Protein AF-A0A8C0S9B4-F1 (afdb_monomer_lite)

Foldseek 3Di:
DADDPVRLVVLVVLLVVCVVCQLVLLLQLLLCLCVVPVVVCVLPPPADNDRPGPRSSVVRSVVSVLVVQCSVCSVCSCVSCVVVCCCCCPVSNPDPVSVVSSVVSSVVSRDDDDPPPPPPDPDDDDDDDDDDDDDD

InterPro domains:
  IPR000971 Globin [PF00042] (28-115)
  IPR000971 Globin [PS01033] (2-136)
  IPR002338 Hemoglobin, alpha-type [PR00612] (16-28)
  IPR002338 Hemoglobin, alpha-type [PR00612] (33-43)
  IPR002338 Hemoglobin, alpha-type [PR00612] (48-57)
  IPR002338 Hemoglobin, alpha-type [PR00612] (75-88)
  IPR002339 Hemoglobin, pi [PR00815] (4-29)
  IPR002339 Hemoglobin, pi [PR00815] (49-58)
  IPR002339 Hemoglobin, pi [PR00815] (73-83)
  IPR002339 Hemoglobin, pi [PR00815] (105-116)
  IPR009050 Globin-like superfamily [SSF46458] (1-115)
  IPR012292 Globin/Protoglobin [G3DSA:1.10.490.10] (2-121)
  IPR050056 Hemoglobin and related oxygen transporters [PTHR114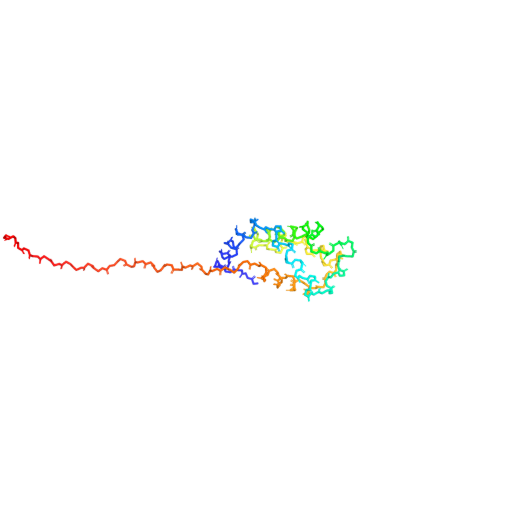42] (1-118)

Structure (mmCIF, N/CA/C/O backbone):
data_AF-A0A8C0S9B4-F1
#
_entry.id   AF-A0A8C0S9B4-F1
#
loop_
_atom_site.group_PDB
_atom_site.id
_atom_site.type_symbol
_atom_site.label_atom_id
_atom_site.label_alt_id
_atom_site.label_comp_id
_atom_site.label_asym_id
_atom_site.label_entity_id
_atom_site.label_seq_id
_atom_site.pdbx_PDB_ins_code
_atom_site.Cartn_x
_atom_site.Cartn_y
_atom_site.Cartn_z
_atom_site.occupancy
_atom_site.B_iso_or_equiv
_atom_site.auth_seq_id
_atom_site.auth_comp_id
_atom_site.auth_asym_id
_atom_site.auth_atom_id
_atom_site.pdbx_PDB_model_num
ATOM 1 N N . MET A 1 1 ? 0.609 7.224 19.452 1.00 52.41 1 MET A N 1
ATOM 2 C CA . MET A 1 1 ? -0.549 7.948 18.888 1.00 52.41 1 MET A CA 1
ATOM 3 C C . MET A 1 1 ? -1.618 6.919 18.586 1.00 52.41 1 MET A C 1
ATOM 5 O O . MET A 1 1 ? -1.307 5.970 17.882 1.00 52.41 1 MET A O 1
ATOM 9 N N . SER A 1 2 ? -2.805 7.041 19.177 1.00 82.00 2 SER A N 1
ATOM 10 C CA . SER A 1 2 ? -3.923 6.119 18.931 1.00 82.00 2 SER A CA 1
ATOM 11 C C . SER A 1 2 ? -5.008 6.848 18.148 1.00 82.00 2 SER A C 1
ATOM 13 O O . SER A 1 2 ? -5.220 8.039 18.368 1.00 82.00 2 SER A O 1
ATOM 15 N N . LEU A 1 3 ? -5.664 6.138 17.234 1.00 89.38 3 LEU A N 1
ATOM 16 C CA . LEU A 1 3 ? -6.764 6.670 16.435 1.00 89.38 3 LEU A CA 1
ATOM 17 C C . LEU A 1 3 ? -7.992 6.906 17.317 1.00 89.38 3 LEU A C 1
ATOM 19 O O . LEU A 1 3 ? -8.411 6.014 18.061 1.00 89.38 3 LEU A O 1
ATOM 23 N N . THR A 1 4 ? -8.620 8.068 17.177 1.00 94.31 4 THR A N 1
ATOM 24 C CA . THR A 1 4 ? -9.918 8.373 17.784 1.00 94.31 4 THR A CA 1
ATOM 25 C C . THR A 1 4 ? -11.029 7.506 17.185 1.00 94.31 4 THR A C 1
ATOM 27 O O . THR A 1 4 ? -10.924 6.972 16.078 1.00 94.31 4 THR A O 1
ATOM 30 N N . LYS A 1 5 ? -12.165 7.397 17.885 1.00 92.31 5 LYS A N 1
ATOM 31 C CA . LYS A 1 5 ? -13.341 6.661 17.386 1.00 92.31 5 LYS A CA 1
ATOM 32 C C . LYS A 1 5 ? -13.850 7.199 16.039 1.00 92.31 5 LYS A C 1
ATOM 34 O O . LYS A 1 5 ? -14.284 6.419 15.188 1.00 92.31 5 LYS A O 1
ATOM 39 N N . ALA A 1 6 ? -13.783 8.516 15.840 1.00 93.31 6 ALA A N 1
ATOM 40 C CA . ALA A 1 6 ? -14.175 9.158 14.590 1.00 93.31 6 ALA A CA 1
ATOM 41 C C . ALA A 1 6 ? -13.241 8.754 13.436 1.00 93.31 6 ALA A C 1
ATOM 43 O O . ALA A 1 6 ? -13.720 8.302 12.398 1.00 93.31 6 ALA A O 1
ATOM 44 N N . GLU A 1 7 ? -11.923 8.817 13.642 1.00 93.12 7 GLU A N 1
ATOM 45 C CA . GLU A 1 7 ? -10.930 8.411 12.636 1.00 93.12 7 GLU A CA 1
ATOM 46 C C . GLU A 1 7 ? -11.060 6.932 12.266 1.00 93.12 7 GLU A C 1
ATOM 48 O O . GLU A 1 7 ? -11.066 6.593 11.085 1.00 93.12 7 GLU A O 1
ATOM 53 N N . ARG A 1 8 ? -11.265 6.050 13.254 1.00 92.50 8 ARG A N 1
ATOM 54 C CA . ARG A 1 8 ? -11.506 4.616 13.010 1.00 92.50 8 ARG A CA 1
ATOM 55 C C . ARG A 1 8 ? -12.725 4.391 12.118 1.00 92.50 8 ARG A C 1
ATOM 57 O O . ARG A 1 8 ? -12.673 3.599 11.183 1.00 92.50 8 ARG A O 1
ATOM 64 N N . THR A 1 9 ? -13.810 5.118 12.378 1.00 93.12 9 THR A N 1
ATOM 65 C CA . THR A 1 9 ? -15.045 5.020 11.585 1.00 93.12 9 THR A CA 1
ATOM 66 C C . THR A 1 9 ? -14.814 5.463 10.139 1.00 93.12 9 THR A C 1
ATOM 68 O O . THR A 1 9 ? -15.289 4.811 9.208 1.00 93.12 9 THR A O 1
ATOM 71 N N . ILE A 1 10 ? -14.051 6.542 9.940 1.00 92.62 10 ILE A N 1
ATOM 72 C CA . ILE A 1 10 ? -13.680 7.032 8.607 1.00 92.62 10 ILE A CA 1
ATOM 73 C C . ILE A 1 10 ? -12.845 5.981 7.870 1.00 92.62 10 ILE A C 1
ATOM 75 O O . ILE A 1 10 ? -13.179 5.640 6.737 1.00 92.62 10 ILE A O 1
ATOM 79 N N . ILE A 1 11 ? -11.822 5.419 8.521 1.00 93.19 11 ILE A N 1
ATOM 80 C CA . ILE A 1 11 ? -10.952 4.392 7.931 1.00 93.19 11 ILE A CA 1
ATOM 81 C C . ILE A 1 11 ? -11.764 3.166 7.504 1.00 93.19 11 ILE A C 1
ATOM 83 O O . ILE A 1 11 ? -11.624 2.716 6.371 1.00 93.19 11 ILE A O 1
ATOM 87 N N . LEU A 1 12 ? -12.656 2.660 8.360 1.00 92.69 12 LEU A N 1
ATOM 88 C CA . LEU A 1 12 ? -13.495 1.500 8.039 1.00 92.69 12 LEU A CA 1
ATOM 89 C C . LEU A 1 12 ? -14.458 1.782 6.874 1.00 92.69 12 LEU A C 1
ATOM 91 O O . LEU A 1 12 ? -14.610 0.951 5.978 1.00 92.69 12 LEU A O 1
ATOM 95 N N . SER A 1 13 ? -15.069 2.969 6.848 1.00 91.12 13 SER A N 1
ATOM 96 C CA . SER A 1 13 ? -15.954 3.400 5.757 1.00 91.12 13 SER A CA 1
ATOM 97 C C . SER A 1 13 ? -15.209 3.525 4.422 1.00 91.12 13 SER A C 1
ATOM 99 O O . SER A 1 13 ? -15.694 3.074 3.383 1.00 91.12 13 SER A O 1
ATOM 101 N N . MET A 1 14 ? -14.001 4.096 4.444 1.00 90.62 14 MET A N 1
ATOM 102 C CA . MET A 1 14 ? -13.124 4.170 3.274 1.00 90.62 14 MET A CA 1
ATOM 103 C C . MET A 1 14 ? -12.703 2.782 2.807 1.00 90.62 14 MET A C 1
ATOM 105 O O . MET A 1 14 ? -12.792 2.479 1.617 1.00 90.62 14 MET A O 1
ATOM 109 N N . TRP A 1 15 ? -12.293 1.929 3.744 1.00 93.56 15 TRP A N 1
ATOM 110 C CA . TRP A 1 15 ? -11.833 0.580 3.453 1.00 93.56 15 TRP A CA 1
ATOM 111 C C . TRP A 1 15 ? -12.896 -0.256 2.743 1.00 93.56 15 TRP A C 1
ATOM 113 O O . TRP A 1 15 ? -12.570 -0.941 1.779 1.00 93.56 15 TRP A O 1
ATOM 123 N N . GLY A 1 16 ? -14.169 -0.134 3.135 1.00 90.25 16 GLY A N 1
ATOM 124 C CA . GLY A 1 16 ? -15.276 -0.819 2.460 1.00 90.25 16 GLY A CA 1
ATOM 125 C C . GLY A 1 16 ? -15.403 -0.490 0.966 1.00 90.25 16 GLY A C 1
ATOM 126 O O . GLY A 1 16 ? -15.890 -1.315 0.202 1.00 90.25 16 GLY A O 1
ATOM 127 N N . LYS A 1 17 ? -14.935 0.686 0.529 1.00 87.81 17 LYS A N 1
ATOM 128 C CA . LYS A 1 17 ? -14.878 1.063 -0.894 1.00 87.81 17 LYS A CA 1
ATOM 129 C C . LYS A 1 17 ? -13.588 0.568 -1.545 1.00 87.81 17 LYS A C 1
ATOM 131 O O . LYS A 1 17 ? -13.629 0.004 -2.634 1.00 87.81 17 LYS A O 1
ATOM 136 N N . ILE A 1 18 ? -12.459 0.753 -0.862 1.00 89.81 18 ILE A N 1
ATOM 137 C CA . ILE A 1 18 ? -11.121 0.377 -1.345 1.00 89.81 18 ILE A CA 1
ATOM 138 C C . ILE A 1 18 ? -11.030 -1.127 -1.604 1.00 89.81 18 ILE A C 1
ATOM 140 O O . ILE A 1 18 ? -10.508 -1.539 -2.636 1.00 89.81 18 ILE A O 1
ATOM 144 N N . SER A 1 19 ? -11.574 -1.946 -0.704 1.00 90.19 19 SER A N 1
ATOM 145 C CA . SER A 1 19 ? -11.498 -3.407 -0.790 1.00 90.19 19 SER A CA 1
ATOM 146 C C . SER A 1 19 ? -12.145 -3.968 -2.060 1.00 90.19 19 SER A C 1
ATOM 148 O O . SER A 1 19 ? -11.670 -4.969 -2.587 1.00 90.19 19 SER A O 1
ATOM 150 N N . THR A 1 20 ? -13.169 -3.299 -2.602 1.00 91.00 20 THR A N 1
ATOM 151 C CA . THR A 1 20 ? -13.834 -3.707 -3.855 1.00 91.00 20 THR A CA 1
ATOM 152 C C . THR A 1 20 ? -12.987 -3.470 -5.107 1.00 91.00 20 THR A C 1
ATOM 154 O O . THR A 1 20 ? -13.269 -4.043 -6.154 1.00 91.00 20 THR A O 1
ATOM 157 N N . GLN A 1 21 ? -11.947 -2.637 -5.008 1.00 90.75 21 GLN A N 1
ATOM 158 C CA . GLN A 1 21 ? -11.066 -2.246 -6.113 1.00 90.75 21 GLN A CA 1
ATOM 159 C C . GLN A 1 21 ? -9.587 -2.419 -5.738 1.00 90.75 21 GLN A C 1
ATOM 161 O O . GLN A 1 21 ? -8.724 -1.707 -6.249 1.00 90.75 21 GLN A O 1
ATOM 166 N N . ALA A 1 22 ? -9.292 -3.356 -4.831 1.00 89.19 22 ALA A N 1
ATOM 167 C CA . ALA A 1 22 ? -7.970 -3.512 -4.231 1.00 89.19 22 ALA A CA 1
ATOM 168 C C . ALA A 1 22 ? -6.857 -3.678 -5.278 1.00 89.19 22 ALA A C 1
ATOM 170 O O . ALA A 1 22 ? -5.836 -2.994 -5.205 1.00 89.19 22 ALA A O 1
ATOM 171 N N . ASP A 1 23 ? -7.085 -4.520 -6.288 1.00 89.00 23 ASP A N 1
ATOM 172 C CA . ASP A 1 23 ? -6.114 -4.778 -7.354 1.00 89.00 23 ASP A CA 1
ATOM 173 C C . ASP A 1 23 ? -5.824 -3.522 -8.184 1.00 89.00 23 ASP A C 1
ATOM 175 O O . ASP A 1 23 ? -4.664 -3.212 -8.460 1.00 89.00 23 ASP A O 1
ATOM 179 N N . ALA A 1 24 ? -6.867 -2.773 -8.555 1.00 92.12 24 ALA A N 1
ATOM 180 C CA . ALA A 1 24 ? -6.734 -1.557 -9.352 1.00 92.12 24 ALA A CA 1
ATOM 181 C C . ALA A 1 24 ? -6.010 -0.455 -8.565 1.00 92.12 24 ALA A C 1
ATOM 183 O O . ALA A 1 24 ? -5.022 0.093 -9.049 1.00 92.12 24 ALA A O 1
ATOM 184 N N . ILE A 1 25 ? -6.432 -0.208 -7.320 1.00 94.25 25 ILE A N 1
ATOM 185 C CA . ILE A 1 25 ? -5.838 0.808 -6.440 1.00 94.25 25 ILE A CA 1
ATOM 186 C C . ILE A 1 25 ? -4.371 0.485 -6.147 1.00 94.25 25 ILE A C 1
ATOM 188 O O . ILE A 1 25 ? -3.516 1.366 -6.216 1.00 94.25 25 ILE A O 1
ATOM 192 N N . GLY A 1 26 ? -4.056 -0.775 -5.838 1.00 95.31 26 GLY A N 1
ATOM 193 C CA . GLY A 1 26 ? -2.682 -1.196 -5.573 1.00 95.31 26 GLY A CA 1
ATOM 194 C C . GLY A 1 26 ? -1.776 -1.041 -6.789 1.00 95.31 26 GLY A C 1
ATOM 195 O O . GLY A 1 26 ? -0.649 -0.564 -6.659 1.00 95.31 26 GLY A O 1
ATOM 196 N N . THR A 1 27 ? -2.270 -1.421 -7.970 1.00 95.69 27 THR A N 1
ATOM 197 C CA . THR A 1 27 ? -1.517 -1.294 -9.225 1.00 95.69 27 THR A CA 1
ATOM 198 C C . THR A 1 27 ? -1.257 0.172 -9.551 1.00 95.69 27 THR A C 1
ATOM 200 O O . THR A 1 27 ? -0.106 0.555 -9.748 1.00 95.69 27 THR A O 1
ATOM 203 N N . GLU A 1 28 ? -2.296 1.008 -9.528 1.00 95.44 28 GLU A N 1
ATOM 204 C CA . GLU A 1 28 ? -2.184 2.432 -9.848 1.00 95.44 28 GLU A CA 1
ATOM 205 C C . GLU A 1 28 ? -1.261 3.168 -8.863 1.00 95.44 28 GLU A C 1
ATOM 207 O O . GLU A 1 28 ? -0.432 3.984 -9.272 1.00 95.44 28 GLU A O 1
ATOM 212 N N . ALA A 1 29 ? -1.330 2.846 -7.567 1.00 96.44 29 ALA A N 1
ATOM 213 C CA . ALA A 1 29 ? -0.446 3.442 -6.570 1.00 96.44 29 ALA A CA 1
ATOM 214 C C . ALA A 1 29 ? 1.034 3.111 -6.831 1.00 96.44 29 ALA A C 1
ATOM 216 O O . ALA A 1 29 ? 1.891 3.987 -6.687 1.00 96.44 29 ALA A O 1
ATOM 217 N N . LEU A 1 30 ? 1.343 1.875 -7.244 1.00 96.94 30 LEU A N 1
ATOM 218 C CA . LEU A 1 30 ? 2.703 1.473 -7.614 1.00 96.94 30 LEU A CA 1
ATOM 219 C C . LEU A 1 30 ? 3.155 2.109 -8.932 1.00 96.94 30 LEU A C 1
ATOM 221 O O . LEU A 1 30 ? 4.291 2.569 -9.027 1.00 96.94 30 LEU A O 1
ATOM 225 N N . GLU A 1 31 ? 2.280 2.189 -9.932 1.00 95.88 31 GLU A N 1
ATOM 226 C CA . GLU A 1 31 ? 2.576 2.881 -11.191 1.00 95.88 31 GLU A CA 1
ATOM 227 C C . GLU A 1 31 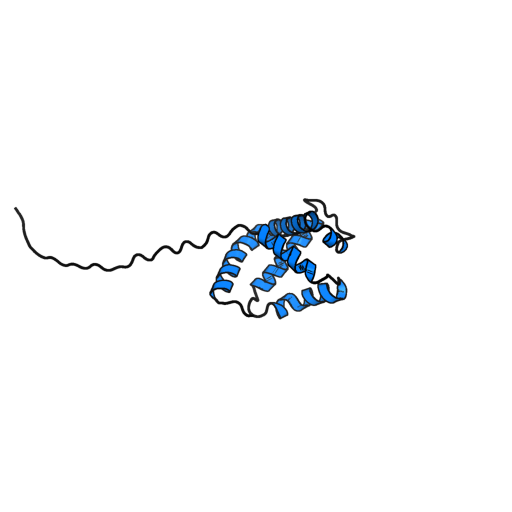? 2.919 4.356 -10.941 1.00 95.88 31 GLU A C 1
ATOM 229 O O . GLU A 1 31 ? 3.947 4.844 -11.420 1.00 95.88 31 GLU A O 1
ATOM 234 N N . ARG A 1 32 ? 2.129 5.046 -10.106 1.00 96.62 32 ARG A N 1
ATOM 235 C CA . ARG A 1 32 ? 2.402 6.424 -9.668 1.00 96.62 32 ARG A CA 1
ATOM 236 C C . ARG A 1 32 ? 3.721 6.528 -8.904 1.00 96.62 32 ARG A C 1
ATOM 238 O O . ARG A 1 32 ? 4.498 7.439 -9.178 1.00 96.62 32 ARG A O 1
ATOM 245 N N . LEU A 1 33 ? 4.006 5.596 -7.991 1.00 97.44 33 LEU A N 1
ATOM 246 C CA . LEU A 1 33 ? 5.262 5.571 -7.236 1.00 97.44 33 LEU A CA 1
ATOM 247 C C . LEU A 1 33 ? 6.469 5.494 -8.176 1.00 97.44 33 LEU A C 1
ATOM 249 O O . LEU A 1 33 ? 7.381 6.311 -8.080 1.00 97.44 33 LEU A O 1
ATOM 253 N N . PHE A 1 34 ? 6.465 4.549 -9.113 1.00 96.62 34 PHE A N 1
ATOM 254 C CA . PHE A 1 34 ? 7.589 4.347 -10.022 1.00 96.62 34 PHE A CA 1
ATOM 255 C C . PHE A 1 34 ? 7.716 5.452 -11.077 1.00 96.62 34 PHE A C 1
ATOM 257 O O . PHE A 1 34 ? 8.827 5.727 -11.536 1.00 96.62 34 PHE A O 1
ATOM 264 N N . ALA A 1 35 ? 6.612 6.089 -11.468 1.00 95.69 35 ALA A N 1
ATOM 265 C CA . ALA A 1 35 ? 6.636 7.231 -12.375 1.00 95.69 35 ALA A CA 1
ATOM 266 C C . ALA A 1 35 ? 7.165 8.501 -11.686 1.00 95.69 35 ALA A C 1
ATOM 268 O O . ALA A 1 35 ? 8.049 9.164 -12.225 1.00 95.69 35 ALA A O 1
ATOM 269 N N . SER A 1 36 ? 6.658 8.825 -10.493 1.00 97.31 36 SER A N 1
ATOM 270 C CA . SER A 1 36 ? 7.005 10.054 -9.765 1.00 97.31 36 SER A CA 1
ATOM 271 C C . SER A 1 36 ? 8.320 9.957 -8.994 1.00 97.31 36 SER A C 1
ATOM 273 O O . SER A 1 36 ? 8.989 10.969 -8.798 1.00 97.31 36 SER A O 1
ATOM 275 N N . PHE A 1 37 ? 8.707 8.753 -8.569 1.00 96.75 37 PHE A N 1
ATOM 276 C CA . PHE A 1 37 ? 9.874 8.514 -7.720 1.00 96.75 37 PHE A CA 1
ATOM 277 C C . PHE A 1 37 ? 10.735 7.363 -8.266 1.00 96.75 37 PHE A C 1
ATOM 279 O O . PHE A 1 37 ? 10.780 6.281 -7.670 1.00 96.75 37 PHE A O 1
ATOM 286 N N . PRO A 1 38 ? 11.443 7.558 -9.396 1.00 95.94 38 PRO A N 1
ATOM 287 C CA . PRO A 1 38 ? 12.169 6.486 -10.079 1.00 95.94 38 PRO A CA 1
ATOM 288 C C . PRO A 1 38 ? 13.218 5.766 -9.223 1.00 95.94 38 PRO A C 1
ATOM 290 O O . PRO A 1 38 ? 13.500 4.598 -9.481 1.00 95.94 38 PRO A O 1
ATOM 293 N N . GLN A 1 39 ? 13.761 6.410 -8.184 1.00 96.38 39 GLN A N 1
ATOM 294 C CA . GLN A 1 39 ? 14.707 5.790 -7.250 1.00 96.38 39 GLN A CA 1
ATOM 295 C C . GLN A 1 39 ? 14.134 4.540 -6.562 1.00 96.38 39 GLN A C 1
ATOM 297 O O . GLN A 1 39 ? 14.870 3.606 -6.249 1.00 96.38 39 GLN A O 1
ATOM 302 N N . THR A 1 40 ? 12.811 4.473 -6.395 1.00 97.06 40 THR A N 1
ATOM 303 C CA . THR A 1 40 ? 12.123 3.326 -5.781 1.00 97.06 40 THR A CA 1
ATOM 304 C C . THR A 1 40 ? 12.177 2.059 -6.640 1.00 97.06 40 THR A C 1
ATOM 306 O O . THR A 1 40 ? 12.030 0.959 -6.113 1.00 97.06 40 THR A O 1
ATOM 309 N N . LYS A 1 41 ? 12.458 2.175 -7.948 1.00 96.31 41 LYS A N 1
ATOM 310 C CA . LYS A 1 41 ? 12.581 1.026 -8.865 1.00 96.31 41 LYS A CA 1
ATOM 311 C C . LYS A 1 41 ? 13.748 0.105 -8.512 1.00 96.31 41 LYS A C 1
ATOM 313 O O . LYS A 1 41 ? 13.713 -1.076 -8.841 1.00 96.31 41 LYS A O 1
ATOM 318 N N . THR A 1 42 ? 14.767 0.631 -7.832 1.00 96.62 42 THR A N 1
ATOM 319 C CA . THR A 1 42 ? 15.970 -0.120 -7.432 1.00 96.62 42 THR A CA 1
ATOM 320 C C . THR A 1 42 ? 15.665 -1.306 -6.513 1.00 96.62 42 THR A C 1
ATOM 322 O O . THR A 1 42 ? 16.387 -2.297 -6.548 1.00 96.62 42 THR A O 1
ATOM 325 N N . TYR A 1 43 ? 14.558 -1.258 -5.764 1.00 96.25 43 TYR A N 1
ATOM 326 C CA . TYR A 1 43 ? 14.089 -2.363 -4.919 1.00 96.25 43 TYR A CA 1
ATOM 327 C C . TYR A 1 43 ? 13.419 -3.504 -5.701 1.00 96.25 43 TYR A C 1
ATOM 329 O O . TYR A 1 4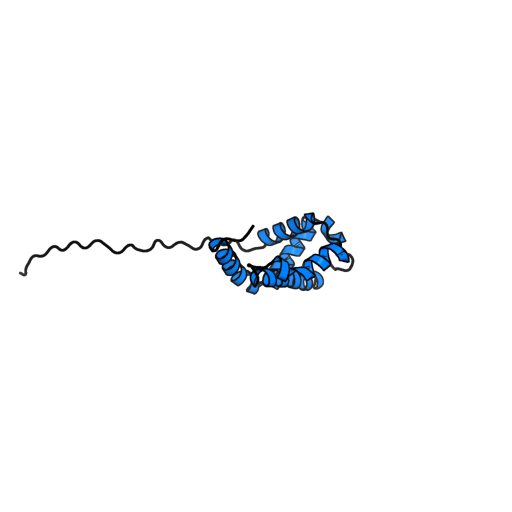3 ? 13.117 -4.549 -5.130 1.00 96.25 43 TYR A O 1
ATOM 337 N N . PHE A 1 44 ? 13.192 -3.326 -7.005 1.00 96.31 44 PHE A N 1
ATOM 338 C CA . PHE A 1 44 ? 12.450 -4.258 -7.850 1.00 96.31 44 PHE A CA 1
ATOM 339 C C . PHE A 1 44 ? 13.232 -4.659 -9.120 1.00 96.31 44 PHE A C 1
ATOM 341 O O . PHE A 1 44 ? 12.682 -4.598 -10.221 1.00 96.31 44 PHE A O 1
ATOM 348 N N . PRO A 1 45 ? 14.500 -5.107 -9.015 1.00 94.44 45 PRO A N 1
ATOM 349 C CA . PRO A 1 45 ? 15.353 -5.357 -10.184 1.00 94.44 45 PRO A CA 1
ATOM 350 C C . PRO A 1 45 ? 14.861 -6.512 -11.070 1.00 94.44 45 PRO A C 1
ATOM 352 O O . PRO A 1 45 ? 15.182 -6.568 -12.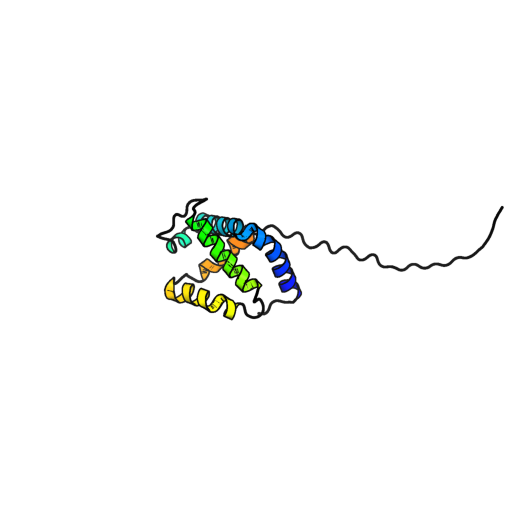252 1.00 94.44 45 PRO A O 1
ATOM 355 N N . HIS A 1 46 ? 14.070 -7.431 -10.511 1.00 93.50 46 HIS A N 1
ATOM 356 C CA . HIS A 1 46 ? 13.514 -8.591 -11.219 1.00 93.50 46 HIS A CA 1
ATOM 357 C C . HIS A 1 46 ? 12.065 -8.383 -11.667 1.00 93.50 46 HIS A C 1
ATOM 359 O O . HIS A 1 46 ? 11.403 -9.325 -12.105 1.00 93.50 46 HIS A O 1
ATOM 365 N N . PHE A 1 47 ? 11.531 -7.171 -11.505 1.00 93.44 47 PHE A N 1
ATOM 366 C CA . PHE A 1 47 ? 10.165 -6.878 -11.894 1.00 93.44 47 PHE A CA 1
ATOM 367 C C . PHE A 1 47 ? 10.112 -6.205 -13.249 1.00 93.44 47 PHE A C 1
ATOM 369 O O . PHE A 1 47 ? 10.905 -5.335 -13.592 1.00 93.44 47 PHE A O 1
ATOM 376 N N . GLU A 1 48 ? 9.070 -6.552 -13.983 1.00 93.3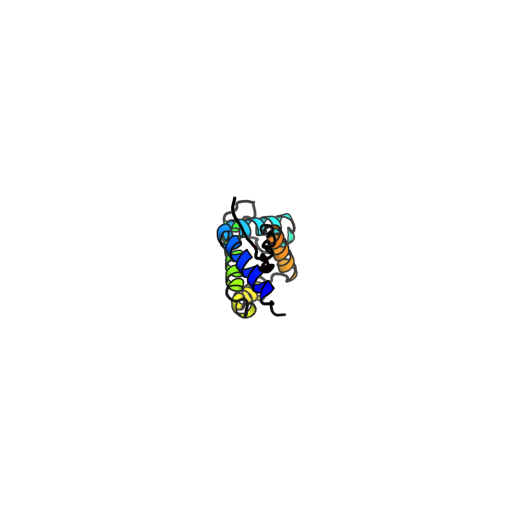8 48 GLU A N 1
ATOM 377 C CA . GLU A 1 48 ? 8.654 -5.780 -15.125 1.00 93.38 48 GLU A CA 1
ATOM 378 C C . GLU A 1 48 ? 7.790 -4.612 -14.624 1.00 93.38 48 GLU A C 1
ATOM 380 O O . GLU A 1 48 ? 6.687 -4.827 -14.127 1.00 93.38 48 GLU A O 1
ATOM 385 N N . LEU A 1 49 ? 8.306 -3.382 -14.695 1.00 93.12 49 LEU A N 1
ATOM 386 C CA . LEU A 1 49 ? 7.688 -2.188 -14.087 1.00 93.12 49 LEU A CA 1
ATOM 387 C C . LEU A 1 49 ? 6.915 -1.311 -15.088 1.00 93.12 49 LEU A C 1
ATOM 389 O O . LEU A 1 49 ? 6.701 -0.125 -14.837 1.00 93.12 49 LEU A O 1
ATOM 393 N N . ARG A 1 50 ? 6.528 -1.861 -16.245 1.00 89.38 50 ARG A N 1
ATOM 394 C CA . ARG A 1 50 ? 5.678 -1.141 -17.204 1.00 89.38 50 ARG A CA 1
ATOM 395 C C . ARG A 1 50 ? 4.227 -1.121 -16.729 1.00 89.38 50 ARG A C 1
ATOM 397 O O . ARG A 1 50 ? 3.788 -2.057 -16.061 1.00 89.38 50 ARG A O 1
ATOM 404 N N . ALA A 1 51 ? 3.487 -0.087 -17.122 1.00 85.81 51 ALA A N 1
ATOM 405 C CA . ALA A 1 51 ? 2.057 -0.005 -16.850 1.00 85.81 51 ALA A CA 1
ATOM 406 C C . ALA A 1 51 ? 1.330 -1.260 -17.364 1.00 85.81 51 ALA A C 1
ATOM 408 O O . ALA A 1 51 ? 1.648 -1.773 -18.442 1.00 85.81 51 ALA A O 1
ATOM 409 N N . GLY A 1 52 ? 0.396 -1.785 -16.570 1.00 85.19 52 GLY A N 1
ATOM 410 C CA . GLY A 1 52 ? -0.328 -3.022 -16.888 1.00 85.19 52 GLY A CA 1
ATOM 411 C C . GLY A 1 52 ? 0.474 -4.325 -16.730 1.00 85.19 52 GLY A C 1
ATOM 412 O O . GLY A 1 52 ? -0.023 -5.394 -17.088 1.00 85.19 52 GLY A O 1
ATOM 413 N N . SER A 1 53 ? 1.694 -4.275 -16.185 1.00 93.25 53 SER A N 1
ATOM 414 C CA . SER A 1 53 ? 2.481 -5.471 -15.864 1.00 93.25 53 SER A CA 1
ATOM 415 C C . SER A 1 53 ? 1.760 -6.387 -14.870 1.00 93.25 53 SER A C 1
ATOM 417 O O . SER A 1 53 ? 1.244 -5.953 -13.834 1.00 93.25 53 SER A O 1
ATOM 419 N N . ALA A 1 54 ? 1.807 -7.696 -15.133 1.00 95.12 54 ALA A N 1
ATOM 420 C CA . ALA A 1 54 ? 1.296 -8.700 -14.205 1.00 95.12 54 ALA A CA 1
ATOM 421 C C . ALA A 1 54 ? 2.057 -8.696 -12.866 1.00 95.12 54 ALA A C 1
ATOM 423 O O . ALA A 1 54 ? 1.451 -8.966 -11.828 1.00 95.12 54 ALA A O 1
ATOM 424 N N . HIS A 1 55 ? 3.354 -8.352 -12.871 1.00 95.06 55 HIS A N 1
ATOM 425 C CA . HIS A 1 55 ? 4.153 -8.244 -11.647 1.00 95.06 55 HIS A CA 1
ATOM 426 C C . HIS A 1 55 ? 3.670 -7.080 -10.778 1.00 95.06 55 HIS A C 1
ATOM 428 O O . HIS A 1 55 ? 3.500 -7.254 -9.569 1.00 95.06 55 HIS A O 1
ATOM 434 N N . LEU A 1 56 ? 3.393 -5.921 -11.390 1.00 94.31 56 LEU A N 1
ATOM 435 C CA . LEU A 1 56 ? 2.846 -4.765 -10.675 1.00 94.31 56 LEU A CA 1
ATOM 436 C C . LEU A 1 56 ? 1.476 -5.073 -10.090 1.00 94.31 56 LEU A C 1
ATOM 438 O O . LEU A 1 56 ? 1.258 -4.818 -8.910 1.00 94.31 56 LEU A O 1
ATOM 442 N N . ARG A 1 57 ? 0.591 -5.697 -10.871 1.00 94.69 57 ARG A N 1
ATOM 443 C CA . ARG A 1 57 ? -0.747 -6.059 -10.395 1.00 94.69 57 ARG A CA 1
ATOM 444 C C . ARG A 1 57 ? -0.706 -7.033 -9.221 1.00 94.69 57 ARG A C 1
ATOM 446 O O . ARG A 1 57 ? -1.335 -6.796 -8.193 1.00 94.69 57 ARG A O 1
ATOM 453 N N . ALA A 1 58 ? 0.084 -8.099 -9.339 1.00 95.38 58 ALA A N 1
ATOM 454 C CA . ALA A 1 58 ? 0.217 -9.092 -8.277 1.00 95.38 58 ALA A CA 1
ATOM 455 C C . ALA A 1 58 ? 0.840 -8.507 -6.999 1.00 95.38 58 ALA A C 1
ATOM 457 O O . ALA A 1 58 ? 0.473 -8.899 -5.892 1.00 95.38 58 ALA A O 1
ATOM 458 N N . HIS A 1 59 ? 1.788 -7.576 -7.126 1.00 96.12 59 HIS A N 1
ATOM 459 C CA . HIS A 1 59 ? 2.399 -6.937 -5.964 1.00 96.12 59 HIS A CA 1
ATOM 460 C C . HIS A 1 59 ? 1.508 -5.855 -5.351 1.00 96.12 59 HIS A C 1
ATOM 462 O O . HIS A 1 59 ? 1.387 -5.802 -4.130 1.00 96.12 59 HIS A O 1
ATOM 468 N N . GLY A 1 60 ? 0.813 -5.067 -6.172 1.00 95.69 60 GLY A N 1
ATOM 469 C CA . GLY A 1 60 ? -0.181 -4.093 -5.726 1.00 95.69 60 GLY A CA 1
ATOM 470 C C . GLY A 1 60 ? -1.278 -4.744 -4.885 1.00 95.69 60 GLY A C 1
ATOM 471 O O . GLY A 1 60 ? -1.588 -4.253 -3.800 1.00 95.69 60 GLY A O 1
ATOM 472 N N . ALA A 1 61 ? -1.773 -5.910 -5.312 1.00 94.38 61 ALA A N 1
ATOM 473 C CA . ALA A 1 61 ? -2.726 -6.704 -4.538 1.00 94.38 61 ALA A CA 1
ATOM 474 C C . ALA A 1 61 ? -2.179 -7.089 -3.149 1.00 94.38 61 ALA A C 1
ATOM 476 O O . ALA A 1 61 ? -2.888 -6.977 -2.151 1.00 94.38 61 ALA A O 1
ATOM 477 N N . LYS A 1 62 ? -0.897 -7.475 -3.048 1.00 96.06 62 LYS A N 1
ATOM 478 C CA . LYS A 1 62 ? -0.247 -7.787 -1.758 1.00 96.06 62 LYS A CA 1
ATOM 479 C C . LYS A 1 62 ? -0.123 -6.558 -0.856 1.00 96.06 62 LYS A C 1
ATOM 481 O O . LYS A 1 62 ? -0.348 -6.672 0.346 1.00 96.06 62 LYS A O 1
ATOM 486 N N . VAL A 1 63 ? 0.214 -5.396 -1.421 1.00 96.25 63 VAL A N 1
ATOM 487 C CA . VAL A 1 63 ? 0.295 -4.130 -0.672 1.00 96.25 63 VAL A CA 1
ATOM 488 C C . VAL A 1 63 ? -1.070 -3.774 -0.089 1.00 96.25 63 VAL A C 1
ATOM 490 O O . VAL A 1 63 ? -1.174 -3.489 1.103 1.00 96.25 63 VAL A O 1
ATOM 493 N N . VAL A 1 64 ? -2.131 -3.839 -0.897 1.00 95.94 64 VAL A N 1
ATOM 494 C CA . VAL A 1 64 ? -3.482 -3.522 -0.417 1.00 95.94 64 VAL A CA 1
ATOM 495 C C . VAL A 1 64 ? -3.977 -4.578 0.569 1.00 95.94 64 VAL A C 1
ATOM 497 O O . VAL A 1 64 ? -4.565 -4.215 1.581 1.00 95.94 64 VAL A O 1
ATOM 500 N N . ALA A 1 65 ? -3.681 -5.863 0.365 1.00 95.56 65 ALA A N 1
ATOM 501 C CA . ALA A 1 65 ? -4.009 -6.905 1.339 1.00 95.56 65 ALA A CA 1
ATOM 502 C C . ALA A 1 65 ? -3.391 -6.617 2.720 1.00 95.56 65 ALA A C 1
ATOM 504 O O . ALA A 1 65 ? -4.105 -6.655 3.720 1.00 95.56 65 ALA A O 1
ATOM 505 N N . ALA A 1 66 ? -2.115 -6.216 2.769 1.00 96.38 66 ALA A N 1
ATOM 506 C CA . ALA A 1 66 ? -1.455 -5.822 4.014 1.00 96.38 66 ALA A CA 1
ATOM 507 C C . ALA A 1 66 ? -2.104 -4.587 4.670 1.00 96.38 66 ALA A C 1
ATOM 509 O O . ALA A 1 66 ? -2.268 -4.549 5.889 1.00 96.38 66 ALA A O 1
ATOM 510 N N . LEU A 1 67 ? -2.540 -3.593 3.883 1.00 95.69 67 LEU A N 1
ATOM 511 C CA . LEU A 1 67 ? -3.348 -2.485 4.416 1.00 95.69 67 LEU A CA 1
ATOM 512 C C . LEU A 1 67 ? -4.663 -2.993 5.014 1.00 95.69 67 LEU A C 1
ATOM 514 O O . LEU A 1 67 ? -5.088 -2.517 6.062 1.00 95.69 67 LEU A O 1
ATOM 518 N N . GLY A 1 68 ? -5.281 -3.992 4.390 1.00 95.75 68 GLY A N 1
ATOM 519 C CA . GLY A 1 68 ? -6.474 -4.639 4.916 1.00 95.75 68 GLY A CA 1
ATOM 520 C C . GLY A 1 68 ? -6.237 -5.342 6.243 1.00 95.75 68 GLY A C 1
ATOM 521 O O . GLY A 1 68 ? -7.109 -5.304 7.108 1.00 95.75 68 GLY A O 1
ATOM 522 N N . ASP A 1 69 ? -5.080 -5.971 6.424 1.00 96.31 69 ASP A N 1
ATOM 523 C CA . ASP A 1 69 ? -4.695 -6.602 7.690 1.00 96.31 69 ASP A CA 1
ATOM 524 C C . ASP A 1 69 ? -4.551 -5.544 8.791 1.00 96.31 69 ASP A C 1
ATOM 526 O O . ASP A 1 69 ? -5.105 -5.700 9.878 1.00 96.31 69 ASP A O 1
ATOM 530 N N . ALA A 1 70 ? -3.922 -4.408 8.473 1.00 96.31 70 ALA A N 1
ATOM 531 C CA . ALA A 1 70 ? -3.828 -3.267 9.381 1.00 96.31 70 ALA A CA 1
ATOM 532 C C . ALA A 1 70 ? -5.203 -2.669 9.732 1.00 96.31 70 ALA A C 1
ATOM 534 O O . ALA A 1 70 ? -5.451 -2.337 10.889 1.00 96.31 70 ALA A O 1
ATOM 535 N N . VAL A 1 71 ? -6.124 -2.564 8.765 1.00 95.69 71 VAL A N 1
ATOM 536 C CA . VAL A 1 71 ? -7.491 -2.064 9.006 1.00 95.69 71 VAL A CA 1
ATOM 537 C C . VAL A 1 71 ? -8.315 -3.025 9.868 1.00 95.69 71 VAL A C 1
ATOM 539 O O . VAL A 1 71 ? -9.161 -2.581 10.642 1.00 95.69 71 VAL A O 1
ATOM 542 N N . ARG A 1 72 ? -8.082 -4.339 9.778 1.00 94.88 72 ARG A N 1
ATOM 543 C CA . ARG A 1 72 ? -8.745 -5.312 10.665 1.00 94.88 72 ARG A CA 1
ATOM 544 C C . ARG A 1 72 ? -8.204 -5.268 12.096 1.00 94.88 72 ARG A C 1
ATOM 546 O O . ARG A 1 72 ? -8.934 -5.626 13.014 1.00 94.88 72 ARG A O 1
ATOM 553 N N . SER A 1 73 ? -6.987 -4.762 12.278 1.00 95.12 73 SER A N 1
ATOM 554 C CA . SER A 1 73 ? -6.292 -4.683 13.565 1.00 95.12 73 SER A CA 1
ATOM 555 C C . SER A 1 73 ? -5.904 -3.245 13.934 1.00 95.12 73 SER A C 1
ATOM 557 O O . SER A 1 73 ? -4.768 -2.987 14.321 1.00 95.12 73 SER A O 1
ATOM 559 N N . LEU A 1 74 ? -6.836 -2.285 13.847 1.00 94.50 74 LEU A N 1
ATOM 560 C CA . LEU A 1 74 ? -6.550 -0.863 14.131 1.00 94.50 74 LEU A CA 1
ATOM 561 C C . LEU A 1 74 ? -6.068 -0.584 15.566 1.00 94.50 74 LEU A C 1
ATOM 563 O O . LEU A 1 74 ? -5.450 0.454 15.802 1.00 94.50 74 LEU A O 1
ATOM 567 N N . ASP A 1 75 ? -6.350 -1.480 16.513 1.00 91.94 75 ASP A N 1
ATOM 568 C CA . ASP A 1 75 ? -5.864 -1.385 17.894 1.00 91.94 75 ASP A CA 1
ATOM 569 C C . ASP A 1 75 ? -4.426 -1.913 18.064 1.00 91.94 75 ASP A C 1
ATOM 571 O O . ASP A 1 75 ? -3.743 -1.504 18.999 1.00 91.94 75 ASP A O 1
ATOM 575 N N . ASP A 1 76 ? -3.946 -2.760 17.144 1.00 94.38 76 ASP A N 1
ATOM 576 C CA . ASP A 1 76 ? -2.591 -3.326 17.148 1.00 94.38 76 ASP A CA 1
ATOM 577 C C . ASP A 1 76 ? -2.030 -3.484 15.721 1.00 94.38 76 ASP A C 1
ATOM 579 O O . ASP A 1 76 ? -1.788 -4.578 15.202 1.00 94.38 76 ASP A O 1
ATOM 583 N N . VAL A 1 77 ? -1.820 -2.346 15.057 1.00 95.19 77 VAL A N 1
ATOM 584 C CA . VAL A 1 77 ? -1.248 -2.313 13.700 1.00 95.19 77 VAL A CA 1
ATOM 585 C C . VAL A 1 77 ? 0.195 -2.827 13.695 1.00 95.19 77 VAL A C 1
ATOM 587 O O . VAL A 1 77 ? 0.625 -3.462 12.732 1.00 95.19 77 VAL A O 1
ATOM 590 N N . ALA A 1 78 ? 0.947 -2.568 14.770 1.00 94.12 78 ALA A N 1
ATOM 591 C CA . ALA A 1 78 ? 2.335 -2.997 14.894 1.00 94.12 78 ALA A CA 1
ATOM 592 C C . ALA A 1 78 ? 2.446 -4.527 14.954 1.00 94.12 78 ALA A C 1
ATOM 594 O O . ALA A 1 78 ? 3.262 -5.098 14.229 1.00 94.12 78 ALA A O 1
ATOM 595 N N . GLY A 1 79 ? 1.600 -5.190 15.748 1.00 96.12 79 GLY A N 1
ATOM 596 C CA . GLY A 1 79 ? 1.526 -6.647 15.786 1.00 96.12 79 GLY A CA 1
ATOM 597 C C . GLY A 1 79 ? 1.078 -7.234 14.450 1.00 96.12 79 GLY A C 1
ATOM 598 O O . GLY A 1 79 ? 1.744 -8.129 13.922 1.00 96.12 79 GLY A O 1
ATOM 599 N N . ALA A 1 80 ? 0.025 -6.673 13.844 1.00 96.38 80 ALA A N 1
ATOM 600 C CA . ALA A 1 80 ? -0.509 -7.143 12.564 1.00 96.38 80 ALA A CA 1
ATOM 601 C C . ALA A 1 80 ? 0.508 -7.073 11.410 1.00 96.38 80 ALA A C 1
ATOM 603 O O . ALA A 1 80 ? 0.539 -7.962 10.560 1.00 96.38 80 ALA A O 1
ATOM 604 N N . LEU A 1 81 ? 1.362 -6.043 11.386 1.00 96.62 81 LEU A N 1
ATOM 605 C CA . LEU A 1 81 ? 2.363 -5.832 10.335 1.00 96.62 81 LEU A CA 1
ATOM 606 C C . LEU A 1 81 ? 3.790 -6.238 10.736 1.00 96.62 81 LEU A C 1
ATOM 608 O O . LEU A 1 81 ? 4.719 -6.009 9.962 1.00 96.62 81 LEU A O 1
ATOM 612 N N . SER A 1 82 ? 3.987 -6.852 11.904 1.00 96.69 82 SER A N 1
ATOM 613 C CA . SER A 1 82 ? 5.308 -7.193 12.465 1.00 96.69 82 SER A CA 1
ATOM 614 C C . SER A 1 82 ? 6.217 -7.933 11.474 1.00 96.69 82 SER A C 1
ATOM 616 O O . SER A 1 82 ? 7.294 -7.448 11.130 1.00 96.69 82 SER A O 1
ATOM 618 N N . ARG A 1 83 ? 5.740 -9.045 10.905 1.00 95.56 83 ARG A N 1
ATOM 619 C CA . ARG A 1 83 ? 6.484 -9.832 9.905 1.00 95.56 83 ARG A CA 1
ATOM 620 C C . ARG A 1 83 ? 6.812 -9.033 8.639 1.00 95.56 83 ARG A C 1
ATOM 622 O O . ARG A 1 83 ? 7.863 -9.226 8.031 1.00 95.56 83 ARG A O 1
ATOM 629 N N . LEU A 1 84 ? 5.909 -8.144 8.220 1.00 96.50 84 LEU A N 1
ATOM 630 C CA . LEU A 1 84 ? 6.127 -7.292 7.052 1.00 96.50 84 LEU A CA 1
ATOM 631 C C . LEU A 1 84 ? 7.190 -6.226 7.340 1.00 96.50 84 LEU A C 1
ATOM 633 O O . LEU A 1 84 ? 8.015 -5.943 6.471 1.00 96.50 84 LEU A O 1
ATOM 637 N N . SER A 1 85 ? 7.184 -5.678 8.556 1.00 96.00 85 SER A N 1
ATOM 638 C CA . SER A 1 85 ? 8.193 -4.743 9.051 1.00 96.00 85 SER A CA 1
ATOM 639 C C . SER A 1 85 ? 9.582 -5.385 9.042 1.00 96.00 85 SER A C 1
ATOM 641 O O . SER A 1 85 ? 10.505 -4.833 8.448 1.00 96.00 85 SER A O 1
ATOM 643 N N . GLU A 1 86 ? 9.718 -6.598 9.588 1.00 96.69 86 GLU A N 1
ATOM 644 C CA . GLU A 1 86 ? 10.983 -7.345 9.588 1.00 96.69 86 GLU A CA 1
ATOM 645 C C . GLU A 1 86 ? 11.504 -7.613 8.171 1.00 96.69 86 GLU A C 1
ATOM 647 O O . GLU A 1 86 ? 12.681 -7.381 7.881 1.00 96.69 86 GLU A O 1
ATOM 652 N N . LEU A 1 87 ? 10.617 -8.046 7.266 1.00 97.19 87 LEU A N 1
ATOM 653 C CA . LEU A 1 87 ? 10.953 -8.265 5.860 1.00 97.19 87 LEU A CA 1
ATOM 654 C C . LEU A 1 87 ? 11.518 -6.988 5.224 1.00 97.19 87 LEU A C 1
ATOM 656 O O . LEU A 1 87 ? 12.569 -7.034 4.586 1.00 97.19 87 LEU A O 1
ATOM 660 N N . HIS A 1 88 ? 10.850 -5.847 5.398 1.00 97.19 88 HIS A N 1
ATOM 661 C CA . HIS A 1 88 ? 11.286 -4.607 4.762 1.00 97.19 88 HIS A CA 1
ATOM 662 C C . HIS A 1 88 ? 12.532 -4.000 5.410 1.00 97.19 88 HIS A C 1
ATOM 664 O O . HIS A 1 88 ? 13.361 -3.440 4.696 1.00 97.19 88 HIS A O 1
ATOM 670 N N . ALA A 1 89 ? 12.683 -4.119 6.730 1.00 95.50 89 ALA A N 1
ATOM 671 C CA . ALA A 1 89 ? 13.800 -3.535 7.462 1.00 95.50 89 ALA A CA 1
ATOM 672 C C . ALA A 1 89 ? 15.093 -4.349 7.304 1.00 95.50 89 ALA A C 1
ATOM 674 O O . ALA A 1 89 ? 16.145 -3.784 7.010 1.00 95.50 89 ALA A O 1
ATOM 675 N N . TYR A 1 90 ? 15.029 -5.673 7.473 1.00 96.06 90 TYR A N 1
ATOM 676 C CA . TYR A 1 90 ? 16.233 -6.502 7.589 1.00 96.06 90 TYR A CA 1
ATOM 677 C C . TYR A 1 90 ? 16.601 -7.238 6.302 1.00 96.06 90 TYR A C 1
ATOM 679 O O . TYR A 1 90 ? 17.788 -7.336 5.977 1.00 96.06 90 TYR A O 1
ATOM 687 N N . ILE A 1 91 ? 15.601 -7.733 5.565 1.00 95.19 91 ILE A N 1
ATOM 688 C CA . ILE A 1 91 ? 15.817 -8.533 4.351 1.00 95.19 91 ILE A CA 1
ATOM 689 C C . ILE A 1 91 ? 15.909 -7.620 3.127 1.00 95.19 91 ILE A C 1
ATOM 691 O O . ILE A 1 91 ? 16.904 -7.654 2.410 1.00 95.19 91 ILE A O 1
ATOM 695 N N . LEU A 1 92 ? 14.892 -6.783 2.903 1.00 95.25 92 LEU A N 1
ATOM 696 C CA . LEU A 1 92 ? 14.830 -5.892 1.738 1.00 95.25 92 LEU A CA 1
ATOM 697 C C . LEU A 1 92 ? 15.576 -4.569 1.956 1.00 95.25 92 LEU A C 1
ATOM 699 O O . LEU A 1 92 ? 15.944 -3.916 0.983 1.00 95.25 92 LEU A O 1
ATOM 703 N N . ARG A 1 93 ? 15.799 -4.183 3.220 1.00 96.56 93 ARG A N 1
ATOM 704 C CA . ARG A 1 93 ? 16.513 -2.963 3.635 1.00 96.56 93 ARG A CA 1
ATOM 705 C C . ARG A 1 93 ? 15.995 -1.703 2.932 1.00 96.56 93 ARG A C 1
ATOM 707 O O . ARG A 1 93 ? 16.763 -0.892 2.413 1.00 96.56 93 ARG A O 1
ATOM 714 N N . VAL A 1 94 ? 14.673 -1.558 2.892 1.00 96.88 94 VAL A N 1
ATOM 715 C CA . VAL A 1 94 ? 14.010 -0.404 2.276 1.00 96.88 94 VAL A CA 1
ATOM 716 C C . VAL A 1 94 ? 14.228 0.830 3.143 1.00 96.88 94 VAL A C 1
ATOM 718 O O . VAL A 1 94 ? 13.945 0.802 4.341 1.00 96.88 94 VAL A O 1
ATOM 721 N N . ASP A 1 95 ? 14.695 1.926 2.540 1.00 96.81 95 ASP A N 1
ATOM 722 C CA . ASP A 1 95 ? 14.868 3.183 3.268 1.00 96.81 95 ASP A CA 1
ATOM 723 C C . ASP A 1 95 ? 13.495 3.685 3.768 1.00 96.81 95 ASP A C 1
ATOM 725 O O . ASP A 1 95 ? 12.557 3.781 2.959 1.00 96.81 95 ASP A O 1
ATOM 729 N N . PRO A 1 96 ? 13.355 4.024 5.069 1.00 94.25 96 PRO A N 1
ATOM 730 C CA . PRO A 1 96 ? 12.118 4.531 5.660 1.00 94.25 96 PRO A CA 1
ATOM 731 C C . PRO A 1 96 ? 11.458 5.685 4.889 1.00 94.25 96 PRO A C 1
ATOM 733 O O . PRO A 1 96 ? 10.234 5.842 4.943 1.00 94.25 96 PRO A O 1
ATOM 736 N N . VAL A 1 97 ? 12.230 6.493 4.150 1.00 96.19 97 VAL A N 1
ATOM 737 C CA . VAL A 1 97 ? 11.694 7.596 3.340 1.00 96.19 97 VAL A CA 1
ATOM 738 C C . VAL A 1 97 ? 10.719 7.109 2.264 1.00 96.19 97 VAL A C 1
ATOM 740 O O . VAL A 1 97 ? 9.709 7.768 2.006 1.00 96.19 97 VAL A O 1
ATOM 743 N N . ASN A 1 98 ? 10.950 5.927 1.685 1.00 96.69 98 ASN A N 1
ATOM 744 C CA . ASN A 1 98 ? 10.149 5.414 0.571 1.00 96.69 98 ASN A CA 1
ATOM 745 C C . ASN A 1 98 ? 8.722 5.038 0.991 1.00 96.69 98 ASN A C 1
ATOM 747 O O . ASN A 1 98 ? 7.798 5.145 0.185 1.00 96.69 98 ASN A O 1
ATOM 751 N N . PHE A 1 99 ? 8.503 4.687 2.262 1.00 96.06 99 PHE A N 1
ATOM 752 C CA . PHE A 1 99 ? 7.157 4.427 2.783 1.00 96.06 99 PHE A CA 1
ATOM 753 C C . PHE A 1 99 ? 6.278 5.678 2.759 1.00 96.06 99 PHE A C 1
ATOM 755 O O . PHE A 1 99 ? 5.076 5.579 2.511 1.00 96.06 99 PHE A O 1
ATOM 762 N N . LYS A 1 100 ? 6.865 6.866 2.962 1.00 96.06 100 LYS A N 1
ATOM 763 C CA . LYS A 1 100 ? 6.136 8.141 2.861 1.00 96.06 100 LYS A CA 1
ATOM 764 C C . LYS A 1 100 ? 5.735 8.436 1.416 1.00 96.06 100 LYS A C 1
ATOM 766 O O . LYS A 1 100 ? 4.638 8.936 1.187 1.00 96.06 100 LYS A O 1
ATOM 771 N N . LEU A 1 101 ? 6.588 8.077 0.455 1.00 97.88 101 LEU A N 1
ATOM 772 C CA . LEU A 1 101 ? 6.307 8.223 -0.976 1.00 97.88 101 LEU A CA 1
ATOM 773 C C . LEU A 1 101 ? 5.165 7.297 -1.406 1.00 97.88 101 LEU A C 1
ATOM 775 O O . LEU A 1 101 ? 4.195 7.761 -2.001 1.00 97.88 101 LEU A O 1
ATOM 779 N N . LEU A 1 102 ? 5.223 6.017 -1.021 1.00 97.25 102 LEU A N 1
ATOM 780 C CA . LEU A 1 102 ? 4.137 5.069 -1.283 1.00 97.25 102 LEU A CA 1
ATOM 781 C C . LEU A 1 102 ? 2.829 5.511 -0.612 1.00 97.25 102 LEU A C 1
ATOM 783 O O . LEU A 1 102 ? 1.779 5.485 -1.249 1.00 97.25 102 LEU A O 1
ATOM 787 N N . SER A 1 103 ? 2.888 5.972 0.641 1.00 96.31 103 SER A N 1
ATOM 788 C CA . SER A 1 103 ? 1.714 6.500 1.352 1.00 96.31 103 SER A CA 1
ATOM 789 C C . SER A 1 103 ? 1.091 7.683 0.610 1.00 96.31 103 SER A C 1
ATOM 791 O O . SER A 1 103 ? -0.128 7.747 0.467 1.00 96.31 103 SER A O 1
ATOM 793 N N . HIS A 1 104 ? 1.912 8.599 0.091 1.00 96.56 104 HIS A N 1
ATOM 794 C CA . HIS A 1 104 ? 1.433 9.714 -0.718 1.00 96.56 104 HIS A CA 1
ATOM 795 C C . HIS A 1 104 ? 0.757 9.232 -2.010 1.00 96.56 104 HIS A C 1
ATOM 797 O O . HIS A 1 104 ? -0.371 9.631 -2.291 1.00 96.56 104 HIS A O 1
ATOM 803 N N . CYS A 1 105 ? 1.392 8.330 -2.764 1.00 97.00 105 CYS A N 1
ATOM 804 C CA . CYS A 1 105 ? 0.814 7.774 -3.990 1.00 97.00 105 CYS A CA 1
ATOM 805 C C . CYS A 1 105 ? -0.507 7.037 -3.734 1.00 97.00 105 CYS A C 1
ATOM 807 O O . CYS A 1 105 ? -1.448 7.197 -4.513 1.00 97.00 105 CYS A O 1
ATOM 809 N N . LEU A 1 106 ? -0.613 6.294 -2.627 1.00 94.38 106 LEU A N 1
ATOM 810 C CA . LEU A 1 106 ? -1.866 5.676 -2.195 1.00 94.38 106 LEU A CA 1
ATOM 811 C C . LEU A 1 106 ? -2.938 6.741 -1.964 1.00 94.38 106 LEU A C 1
ATOM 813 O O . LEU A 1 106 ? -3.983 6.669 -2.597 1.00 94.38 106 LEU A O 1
ATOM 817 N N . LEU A 1 107 ? -2.672 7.763 -1.144 1.00 93.06 107 LEU A N 1
ATOM 818 C CA . LEU A 1 107 ? -3.639 8.831 -0.852 1.00 93.06 107 LEU A CA 1
ATOM 819 C C . LEU A 1 107 ? -4.143 9.557 -2.107 1.00 93.06 107 LEU A C 1
ATOM 821 O O . LEU A 1 107 ? -5.318 9.906 -2.166 1.00 93.06 107 LEU A O 1
ATOM 825 N N . VAL A 1 108 ? -3.281 9.769 -3.106 1.00 93.81 108 VAL A N 1
ATOM 826 C CA . VAL A 1 108 ? -3.671 10.391 -4.384 1.00 93.81 108 VAL A CA 1
ATOM 827 C C . VAL A 1 108 ? -4.509 9.440 -5.253 1.00 93.81 108 VAL A C 1
ATOM 829 O O . VAL A 1 108 ? -5.349 9.900 -6.023 1.00 93.81 108 VAL A O 1
ATOM 832 N N . THR A 1 109 ? -4.297 8.130 -5.128 1.00 93.00 109 THR A N 1
ATOM 833 C CA . THR A 1 109 ? -5.067 7.090 -5.837 1.00 93.00 109 THR A CA 1
ATOM 834 C C . THR A 1 109 ? -6.440 6.867 -5.204 1.00 93.00 109 THR A C 1
ATOM 836 O O . THR A 1 109 ? -7.395 6.491 -5.881 1.00 93.00 109 THR A O 1
ATOM 839 N N . LEU A 1 110 ? -6.562 7.088 -3.891 1.00 87.50 110 LEU A N 1
ATOM 840 C CA . LEU A 1 110 ? -7.820 6.874 -3.192 1.00 87.50 110 LEU A CA 1
ATOM 841 C C . LEU A 1 110 ? -8.921 7.799 -3.739 1.00 87.50 110 LEU A C 1
ATOM 843 O O . LEU A 1 110 ? -8.704 9.003 -3.907 1.00 87.50 110 LEU A O 1
ATOM 847 N N . PRO A 1 111 ? -10.139 7.275 -3.964 1.00 73.12 111 PRO A N 1
ATOM 848 C CA . PRO A 1 111 ? -11.258 8.101 -4.384 1.00 73.12 111 PRO A CA 1
ATOM 849 C C . PRO A 1 111 ? -11.547 9.168 -3.321 1.00 73.12 111 PRO A C 1
ATOM 851 O O . PRO A 1 111 ? -11.612 8.863 -2.126 1.00 73.12 111 PRO A O 1
ATOM 854 N N . ARG A 1 112 ? -11.755 10.424 -3.747 1.00 66.94 112 ARG A N 1
ATOM 855 C CA . ARG A 1 112 ? -12.111 11.523 -2.834 1.00 66.94 112 ARG A CA 1
ATOM 856 C C . ARG A 1 112 ? -13.378 11.143 -2.078 1.00 66.94 112 ARG A C 1
ATOM 858 O O . ARG A 1 112 ? -14.461 11.037 -2.651 1.00 66.94 112 ARG A O 1
ATOM 865 N N . THR A 1 113 ? -13.250 10.958 -0.772 1.00 56.56 113 THR A N 1
ATOM 866 C CA . THR A 1 113 ? -14.403 10.798 0.103 1.00 56.56 113 THR A CA 1
ATOM 867 C C . THR A 1 113 ? -15.160 12.117 0.136 1.00 56.56 113 THR A C 1
ATOM 869 O O . THR A 1 113 ? -14.655 13.101 0.678 1.00 56.56 113 THR A O 1
ATOM 872 N N . SER A 1 114 ? -16.372 12.164 -0.421 1.00 47.81 114 SER A N 1
ATOM 873 C CA . SER A 1 114 ? -17.304 13.219 -0.031 1.00 47.81 114 SER A CA 1
ATOM 874 C C . SER A 1 114 ? -17.562 13.057 1.471 1.00 47.81 114 SER A C 1
ATOM 876 O O . SER A 1 114 ? -17.782 11.920 1.911 1.00 47.81 114 SER A O 1
ATOM 878 N N . PRO A 1 115 ? -17.524 14.130 2.278 1.00 47.62 115 PRO A N 1
ATOM 879 C CA . PRO A 1 115 ? -17.912 14.017 3.674 1.00 47.62 115 PRO A CA 1
ATOM 880 C C . PRO A 1 115 ? -19.325 13.417 3.738 1.00 47.62 115 PRO A C 1
ATOM 882 O O . PRO A 1 115 ? -20.151 13.732 2.872 1.00 47.62 115 PRO A O 1
ATOM 885 N N . PRO A 1 116 ? -19.616 12.524 4.701 1.00 47.53 116 PRO A N 1
ATOM 886 C CA . PRO A 1 116 ? -20.983 12.089 4.919 1.00 47.53 116 PRO A CA 1
ATOM 887 C C . PRO A 1 116 ? -21.800 13.352 5.166 1.00 47.53 116 PRO A C 1
ATOM 889 O O . PRO A 1 116 ? -21.508 14.100 6.097 1.00 47.53 116 PRO A O 1
ATOM 892 N N . THR A 1 117 ? -22.764 13.632 4.288 1.00 45.34 117 THR A N 1
ATOM 893 C CA . THR A 1 117 ? -23.726 14.711 4.479 1.00 45.34 117 THR A CA 1
ATOM 894 C C . THR A 1 117 ? -24.346 14.498 5.851 1.00 45.34 117 THR A C 1
ATOM 896 O O . THR A 1 117 ? -25.168 13.598 6.030 1.00 45.34 117 THR A O 1
ATOM 899 N N . SER A 1 118 ? -23.927 15.285 6.839 1.00 50.16 118 SER A N 1
ATOM 900 C CA . SER A 1 118 ? -24.648 15.421 8.090 1.00 50.16 118 SER A CA 1
ATOM 901 C C . SER A 1 118 ? -25.978 16.050 7.715 1.00 50.16 118 SER A C 1
ATOM 903 O O . SER A 1 118 ? -26.118 17.263 7.595 1.00 50.16 118 SER A O 1
ATOM 905 N N . ARG A 1 119 ? -26.960 15.201 7.414 1.00 45.41 119 ARG A N 1
ATOM 906 C CA . ARG A 1 119 ? -28.339 15.632 7.251 1.00 45.41 119 ARG A CA 1
ATOM 907 C C . ARG A 1 119 ? -28.704 16.292 8.584 1.00 45.41 119 ARG A C 1
ATOM 909 O O . ARG A 1 119 ? -28.625 15.598 9.600 1.00 45.41 119 ARG A O 1
ATOM 916 N N . PRO A 1 120 ? -29.029 17.594 8.635 1.00 43.09 120 PRO A N 1
ATOM 917 C CA . PRO A 1 120 ? -29.507 18.172 9.875 1.00 43.09 120 PRO A CA 1
ATOM 918 C C . PRO A 1 120 ? -30.779 17.411 10.251 1.00 43.09 120 PRO A C 1
ATOM 920 O O . PRO A 1 120 ? -31.723 17.317 9.465 1.00 43.09 120 PRO A O 1
ATOM 923 N N . THR A 1 121 ? -30.755 16.779 11.421 1.00 47.53 121 THR A N 1
ATOM 924 C CA . THR A 1 121 ? -31.927 16.189 12.066 1.00 47.53 121 THR A CA 1
ATOM 925 C C . THR A 1 121 ? -33.053 17.223 12.054 1.00 47.53 121 THR A C 1
ATOM 927 O O . THR A 1 121 ? -32.833 18.323 12.564 1.00 47.53 121 THR A O 1
ATOM 930 N N . PRO A 1 122 ? -34.244 16.929 11.498 1.00 48.50 122 PRO A N 1
ATOM 931 C CA . PRO A 1 122 ? -35.379 17.819 11.665 1.00 48.50 122 PRO A CA 1
ATOM 932 C C . PRO A 1 122 ? -35.777 17.791 13.143 1.00 48.50 122 PRO A C 1
ATOM 934 O O . PRO A 1 122 ? -36.256 16.781 13.656 1.00 48.50 122 PRO A O 1
ATOM 937 N N . THR A 1 123 ? -35.519 18.890 13.846 1.00 50.72 123 THR A N 1
ATOM 938 C CA . THR A 1 123 ? -35.964 19.116 15.221 1.00 50.72 123 THR A CA 1
ATOM 939 C C . THR A 1 123 ? -37.494 19.051 15.269 1.00 50.72 123 THR A C 1
ATOM 941 O O . THR A 1 123 ? -38.142 19.835 14.574 1.00 50.72 123 THR A O 1
ATOM 944 N N . PRO A 1 124 ? -38.122 18.183 16.082 1.00 59.41 124 PRO A N 1
ATOM 945 C CA . PRO A 1 124 ? -39.556 18.237 16.286 1.00 59.41 124 PRO A CA 1
ATOM 946 C C . PRO A 1 124 ? -39.837 19.096 17.521 1.00 59.41 124 PRO A C 1
ATOM 948 O O . PRO A 1 124 ? -39.697 18.608 18.645 1.00 59.41 124 PRO A O 1
ATOM 951 N N . ARG A 1 125 ? -40.244 20.360 17.338 1.00 41.47 125 ARG A N 1
ATOM 952 C CA . ARG A 1 125 ? -41.234 20.994 18.230 1.00 41.47 125 ARG A CA 1
ATOM 953 C C . ARG A 1 125 ? -41.636 22.402 17.812 1.00 41.47 125 ARG A C 1
ATOM 955 O O . ARG A 1 125 ? -40.822 23.312 17.754 1.00 41.47 125 ARG A O 1
ATOM 962 N N . GLY A 1 126 ? -42.944 22.550 17.669 1.00 41.44 126 GLY A N 1
ATOM 963 C CA . GLY A 1 126 ? -43.675 23.805 17.666 1.00 41.44 126 GLY A CA 1
ATOM 964 C C . GLY A 1 126 ? -45.154 23.486 17.831 1.00 41.44 126 GLY A C 1
ATOM 965 O O . GLY A 1 126 ? -45.933 23.648 16.905 1.00 41.44 126 GLY A O 1
ATOM 966 N N . THR A 1 127 ? -45.528 22.920 18.981 1.00 52.62 127 THR A N 1
ATOM 967 C CA . THR A 1 127 ? -46.929 22.826 19.397 1.00 52.62 127 THR A CA 1
ATOM 968 C C . THR A 1 127 ? -47.428 24.233 19.710 1.00 52.62 127 THR A C 1
ATOM 970 O O . THR A 1 127 ? -47.031 24.801 20.725 1.00 52.62 127 THR A O 1
ATOM 973 N N . SER A 1 128 ? -48.325 24.776 18.895 1.00 47.06 128 SER A N 1
ATOM 974 C CA . SER A 1 128 ? -49.246 25.824 19.334 1.00 47.06 128 SER A CA 1
ATOM 975 C C . SER A 1 128 ? -50.674 25.377 19.044 1.00 47.06 128 SER A C 1
ATOM 977 O O . SER A 1 128 ? -51.186 25.402 17.930 1.00 47.06 128 SER A O 1
ATOM 979 N N . SER A 1 129 ? -51.295 24.898 20.115 1.00 53.16 129 SER A N 1
ATOM 980 C CA . SER A 1 129 ? -52.736 24.783 20.266 1.00 53.16 129 SER A CA 1
ATOM 981 C C . SER A 1 129 ? -53.378 26.163 20.104 1.00 53.16 129 SER A C 1
ATOM 983 O O . SER A 1 129 ? -53.080 27.043 20.904 1.00 53.16 129 SER A O 1
ATOM 985 N N . CYS A 1 130 ? -54.325 26.307 19.178 1.00 46.91 130 CYS A N 1
ATOM 986 C CA . CYS A 1 130 ? -55.425 27.265 19.301 1.00 46.91 130 CYS A CA 1
ATOM 987 C C . CYS A 1 130 ? -56.733 26.587 18.872 1.00 46.91 130 CYS A C 1
ATOM 989 O O . CYS A 1 130 ? -56.987 26.347 17.695 1.00 46.91 130 CYS A O 1
ATOM 991 N N . ARG A 1 131 ? -57.553 26.262 19.878 1.00 49.28 131 ARG A N 1
ATOM 992 C CA . ARG A 1 131 ? -59.001 26.044 19.765 1.00 49.28 131 ARG A CA 1
ATOM 993 C C . ARG A 1 131 ? -59.666 27.278 19.140 1.00 49.28 131 ARG A C 1
ATOM 995 O O . ARG A 1 131 ? -59.290 28.386 19.520 1.00 49.28 131 ARG A O 1
ATOM 1002 N N . SER A 1 132 ? -60.721 27.082 18.336 1.00 47.62 132 SER A N 1
ATOM 1003 C CA . SER A 1 132 ? -62.114 27.538 18.607 1.00 47.62 132 SER A CA 1
ATOM 1004 C C . SER A 1 132 ? -62.953 27.749 17.320 1.00 47.62 132 SER A C 1
ATOM 1006 O O . SER A 1 132 ? -62.804 28.782 16.688 1.00 47.62 132 SER A O 1
ATOM 1008 N N . CYS A 1 133 ? -63.852 26.784 17.027 1.00 42.34 133 CYS A N 1
ATOM 1009 C CA . CYS A 1 133 ? -65.262 26.874 16.540 1.00 42.34 133 CYS A CA 1
ATOM 1010 C C . CYS A 1 133 ? -65.655 27.708 15.271 1.00 42.34 133 CYS A C 1
ATOM 1012 O O . CYS A 1 133 ? -64.836 28.440 14.738 1.00 42.34 133 CYS A O 1
ATOM 1014 N N . PRO A 1 134 ? -66.924 27.650 14.782 1.00 56.97 134 PRO A N 1
ATOM 1015 C CA . PRO A 1 134 ? -67.543 26.523 14.073 1.00 56.97 134 PRO A CA 1
ATOM 1016 C C . PRO A 1 134 ? -68.248 26.926 12.743 1.00 56.97 134 PRO A C 1
ATOM 1018 O O . PRO A 1 134 ? -68.211 28.069 12.307 1.00 56.97 134 PRO A O 1
ATOM 1021 N N . ALA A 1 135 ? -68.892 25.921 12.144 1.00 48.88 135 ALA A N 1
ATOM 1022 C CA . ALA A 1 135 ? -69.716 25.873 10.934 1.00 48.88 135 ALA A CA 1
ATOM 1023 C C . ALA A 1 135 ? -70.579 27.098 10.557 1.00 48.88 135 ALA A C 1
ATOM 1025 O O . ALA A 1 135 ? -71.257 27.700 11.391 1.00 48.88 135 ALA A O 1
ATOM 1026 N N . SER A 1 136 ? -70.682 27.318 9.244 1.00 49.38 136 SER A N 1
ATOM 1027 C CA . SER A 1 136 ? -71.921 27.633 8.516 1.00 49.38 136 SER A CA 1
ATOM 1028 C C . SER A 1 136 ? -71.829 27.033 7.118 1.00 49.38 136 SER A C 1
ATOM 1030 O O . SER A 1 136 ? -70.705 27.047 6.567 1.00 49.38 136 SER A O 1
#

Radius of gyration: 24.04 Å; chains: 1; bounding 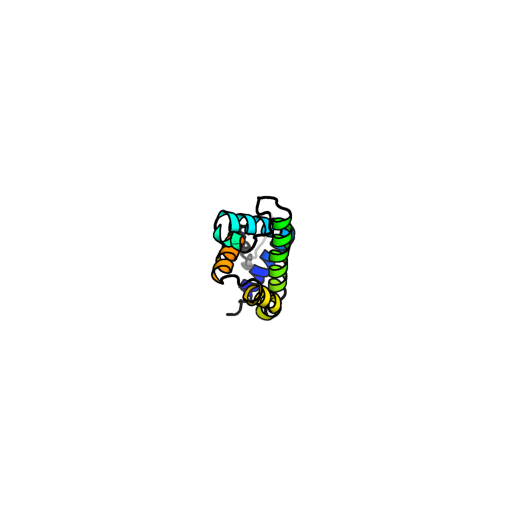box: 88×38×38 Å

pLDDT: mean 85.62, std 18.02, range [41.44, 97.88]

Organism: Canis lupus familiaris (NCBI:txid9615)

Sequence (136 aa):
MSLTKAERTIILSMWGKISTQADAIGTEALERLFASFPQTKTYFPHFELRAGSAHLRAHGAKVVAALGDAVRSLDDVAGALSRLSELHAYILRVDPVNFKLLSHCLLVTLPRTSPPTSRPTPTPRGTSSCRSCPAS

Secondary structure (DSSP, 8-state):
----HHHHHHHHHHHHHHGGGHHHHHHHHHHHHHHH-GGGGGG-TTS--STT-HHHHHHHHHHHHHHHHHHHTTT-HHHHTHHHHHIIIIIS---HHHHHHHHHHHHHHS---PPP--PPP---------------